Protein AF-A0AAW1TYA3-F1 (afdb_monomer)

pLDDT: mean 76.09, std 22.28, range [35.91, 97.62]

Solvent-accessible surface area (backbone atoms only — not comparable to full-atom values): 8808 Å² total; per-residue (Å²): 145,86,81,84,89,84,76,94,70,75,78,70,66,75,74,70,77,62,94,74,81,81,88,84,78,95,86,84,81,55,70,64,57,56,50,51,53,54,48,52,52,51,50,54,54,49,68,72,35,43,43,34,66,33,37,81,40,82,39,41,60,81,78,64,51,84,54,96,69,68,87,72,75,62,67,90,39,35,39,67,58,59,46,78,40,31,30,26,79,84,24,35,42,49,61,92,73,33,40,40,35,66,71,38,69,43,82,44,80,45,73,35,38,38,60,61,100,64,74,47,77,46,80,40,75,44,76,31,26,74,30,32,33,67,38,72,68,69,78,87,126

Foldseek 3Di:
DDDDDDDPPPVPPVVPPDPDDDDDDDDPDDVVVVVVVVVVVVVVVQVVFAQWWFDKDKDAPLRFDPDPVSPDQDLVQKPPRIDIATASVSSGDDPPQWDKHAPDKDKDWDWMWGHDVDIDIDITIDIHRGGIDIDGPPDDD

InterPro domains:
  IPR029034 Cystine-knot cytokine [G3DSA:2.10.90.10] (37-141)
  IPR029034 Cystine-knot cytokine [SSF57501] (72-136)

Nearest PDB structures (foldseek):
  2gnn-assembly1_B  TM=6.444E-01  e=9.879E-05  Orf virus (strain NZ2)
  1mjv-assembly1_B  TM=6.797E-01  e=2.883E-04  Homo sapiens
  3p9w-assembly4_G  TM=5.902E-01  e=2.056E-04  Homo sapiens
  1mkk-assembly1_A  TM=6.754E-01  e=9.416E-04  Homo sapiens
  6d3o-assembly1_A  TM=6.193E-01  e=7.515E-04  Homo sapiens

Sequence (141 aa):
MISFSYVCSLFAIFLVVLAKNKEKDHHKGICDTVFFEKWEETLASTNNYQCGPSKPRSFTFSNLYRGNDEKKTPESIIQPWAVVLHRCKSAGCCAYGYHCAPATQKMITIVFKINERESRYVEVEAKNETSCSCQLDNEIH

Mean predicted aligned error: 14.64 Å

Secondary structure (DSSP, 8-state):
---------STTTTTSS----------SSSHHHHHHHHHHHHHHHHHTSBS-SPEEEEEEHHHH---TTTTS--GGGEESSEEEEEE-TTS-B-STTEEEEEEEEEEEEEEEEEESSSEEEEEEEEEEEEEEEEEE-----

Organism: NCBI:txid420089

Radius of gyration: 32.37 Å; Cα contacts (8 Å, |Δi|>4): 192; chains: 1; bounding box: 84×27×88 Å

Structure (mmCIF, N/CA/C/O backbone):
data_AF-A0AAW1TYA3-F1
#
_entry.id   AF-A0AAW1TYA3-F1
#
loop_
_atom_site.group_PDB
_atom_site.id
_atom_site.type_symbol
_atom_site.label_atom_id
_atom_site.label_alt_id
_atom_site.label_comp_id
_atom_site.label_asym_id
_atom_site.label_entity_id
_atom_site.la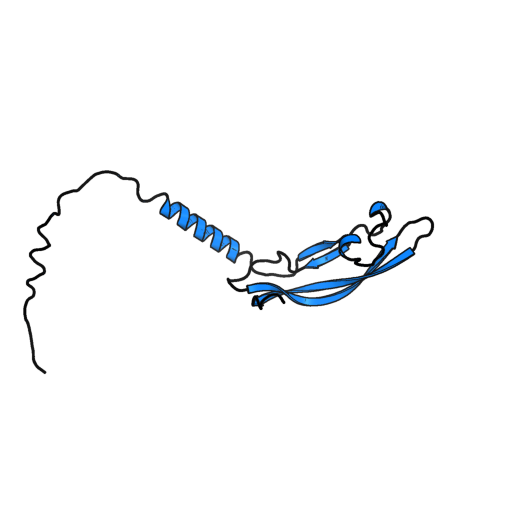bel_seq_id
_atom_site.pdbx_PDB_ins_code
_atom_site.Cartn_x
_atom_site.Cartn_y
_atom_site.Cartn_z
_atom_site.occupancy
_atom_site.B_iso_or_equiv
_atom_site.auth_seq_id
_atom_site.auth_comp_id
_atom_site.auth_asym_id
_atom_site.auth_atom_id
_atom_site.pdbx_PDB_model_num
ATOM 1 N N . MET A 1 1 ? 41.043 11.284 -64.420 1.00 44.75 1 MET A N 1
ATOM 2 C CA . MET A 1 1 ? 42.353 10.672 -64.112 1.00 44.75 1 MET A CA 1
ATOM 3 C C . MET A 1 1 ? 43.441 11.703 -64.368 1.00 44.75 1 MET A C 1
ATOM 5 O O . MET A 1 1 ? 43.722 11.979 -65.523 1.00 44.75 1 MET A O 1
ATOM 9 N N . ILE A 1 2 ? 43.994 12.288 -63.303 1.00 37.66 2 ILE A N 1
ATOM 10 C CA . ILE A 1 2 ? 45.312 12.941 -63.268 1.00 37.66 2 ILE A CA 1
ATOM 11 C C . ILE A 1 2 ? 45.964 12.468 -61.965 1.00 37.66 2 ILE A C 1
ATOM 13 O O . ILE A 1 2 ? 45.295 12.345 -60.938 1.00 37.66 2 ILE A O 1
ATOM 17 N N . SER A 1 3 ? 47.236 12.117 -62.070 1.00 37.66 3 SER A N 1
ATOM 18 C CA . SER A 1 3 ? 48.012 11.305 -61.142 1.00 37.66 3 SER A CA 1
ATOM 19 C C . SER A 1 3 ? 48.983 12.147 -60.307 1.00 37.66 3 SER A C 1
ATOM 21 O O . SER A 1 3 ? 49.534 13.117 -60.810 1.00 37.66 3 SER A O 1
ATOM 23 N N . PHE A 1 4 ? 49.256 11.644 -59.099 1.00 37.34 4 PHE A N 1
ATOM 24 C CA . PHE A 1 4 ? 50.536 11.649 -58.373 1.00 37.34 4 PHE A CA 1
ATOM 25 C C . PHE A 1 4 ? 51.152 12.962 -57.831 1.00 37.34 4 PHE A C 1
ATOM 27 O O . PHE A 1 4 ? 51.594 13.846 -58.552 1.00 37.34 4 PHE A O 1
ATOM 34 N N . SER A 1 5 ? 51.356 12.918 -56.509 1.00 43.59 5 SER A N 1
ATOM 35 C CA . SER A 1 5 ? 52.619 13.239 -55.831 1.00 43.59 5 SER A CA 1
ATOM 36 C C . SER A 1 5 ? 53.109 14.679 -55.825 1.00 43.59 5 SER A C 1
ATOM 38 O O . SER A 1 5 ? 54.074 15.008 -56.503 1.00 43.59 5 SER A O 1
ATOM 40 N N . TYR A 1 6 ? 52.596 15.468 -54.879 1.00 39.53 6 TYR A N 1
ATOM 41 C CA . TYR A 1 6 ? 53.415 16.491 -54.236 1.00 39.53 6 TYR A CA 1
ATOM 42 C C . TYR A 1 6 ? 53.370 16.354 -52.706 1.00 39.53 6 TYR A C 1
ATOM 44 O O . TYR A 1 6 ? 52.398 16.687 -52.041 1.00 39.53 6 TYR A O 1
ATOM 52 N N . VAL A 1 7 ? 54.520 15.911 -52.191 1.00 43.94 7 VAL A N 1
ATOM 53 C CA . VAL A 1 7 ? 55.183 16.491 -51.015 1.00 43.94 7 VAL A CA 1
ATOM 54 C C . VAL A 1 7 ? 54.756 15.938 -49.655 1.00 43.94 7 VAL A C 1
ATOM 56 O O . VAL A 1 7 ? 54.131 16.567 -48.806 1.00 43.94 7 VAL A O 1
ATOM 59 N N . CYS A 1 8 ? 55.324 14.761 -49.421 1.00 38.12 8 CYS A N 1
ATOM 60 C CA . CYS A 1 8 ? 55.611 14.099 -48.158 1.00 38.12 8 CYS A CA 1
ATOM 61 C C . CYS A 1 8 ? 56.629 14.878 -47.275 1.00 38.12 8 CYS A C 1
ATOM 63 O O . CYS A 1 8 ? 57.477 14.267 -46.634 1.00 38.12 8 CYS A O 1
ATOM 65 N N . SER A 1 9 ? 56.603 16.220 -47.253 1.00 44.28 9 SER A N 1
ATOM 66 C CA . SER A 1 9 ? 57.714 17.042 -46.722 1.00 44.28 9 SER A CA 1
ATOM 67 C C . SER A 1 9 ? 57.353 18.010 -45.590 1.00 44.28 9 SER A C 1
ATOM 69 O O . SER A 1 9 ? 58.169 18.854 -45.232 1.00 44.28 9 SER A O 1
ATOM 71 N N . LEU A 1 10 ? 56.172 17.872 -44.979 1.00 40.66 10 LEU A N 1
ATOM 72 C CA . LEU A 1 10 ? 55.847 18.551 -43.711 1.00 40.66 10 LEU A CA 1
ATOM 73 C C . LEU A 1 10 ? 55.934 17.623 -42.487 1.00 40.66 10 LEU A C 1
ATOM 75 O O . LEU A 1 10 ? 55.873 18.090 -41.354 1.00 40.66 10 LEU A O 1
ATOM 79 N N . PHE A 1 11 ? 56.187 16.328 -42.701 1.00 42.59 11 PHE A N 1
ATOM 80 C CA . PHE A 1 11 ? 56.372 15.338 -41.634 1.00 42.59 11 PHE A CA 1
ATOM 81 C C . PHE A 1 11 ? 57.760 15.368 -40.966 1.00 42.59 11 PHE A C 1
ATOM 83 O O . PHE A 1 11 ? 57.959 14.680 -39.973 1.00 42.59 11 PHE A O 1
ATOM 90 N N . ALA A 1 12 ? 58.719 16.158 -41.460 1.00 44.94 12 ALA A N 1
ATOM 91 C CA . ALA A 1 12 ? 60.117 16.060 -41.020 1.00 44.94 12 ALA A CA 1
ATOM 92 C C . ALA A 1 12 ? 60.619 17.201 -40.113 1.00 44.94 12 ALA A C 1
ATOM 94 O O . ALA A 1 12 ? 61.687 17.061 -39.526 1.00 44.94 12 ALA A O 1
ATOM 95 N N . ILE A 1 13 ? 59.889 18.313 -39.954 1.00 43.66 13 ILE A N 1
ATOM 96 C CA . ILE A 1 13 ? 60.415 19.488 -39.219 1.00 43.66 13 ILE A CA 1
ATOM 97 C C . ILE A 1 13 ? 59.759 19.676 -37.840 1.00 43.66 13 ILE A C 1
ATOM 99 O O . ILE A 1 13 ? 60.412 20.152 -36.916 1.00 43.66 13 ILE A O 1
ATOM 103 N N . PHE A 1 14 ? 58.535 19.186 -37.621 1.00 38.06 14 PHE A N 1
ATOM 104 C CA . PHE A 1 14 ? 57.923 19.205 -36.281 1.00 38.06 14 PHE A CA 1
ATOM 105 C C . PHE A 1 14 ? 58.319 18.020 -35.382 1.00 38.06 14 PHE A C 1
ATOM 107 O O . PHE A 1 14 ? 57.926 17.976 -34.222 1.00 38.06 14 PHE A O 1
ATOM 114 N N . LEU A 1 15 ? 59.144 17.091 -35.883 1.00 44.16 15 LEU A N 1
ATOM 115 C CA . LEU A 1 15 ? 59.708 15.982 -35.101 1.00 44.16 15 LEU A CA 1
ATOM 116 C C . LEU A 1 15 ? 60.972 16.353 -34.304 1.00 44.16 15 LEU A C 1
ATOM 118 O O . LEU A 1 15 ? 61.476 15.524 -33.553 1.00 44.16 15 LEU A O 1
ATOM 122 N N . VAL A 1 16 ? 61.489 17.580 -34.423 1.00 41.66 16 VAL A N 1
ATOM 123 C CA . VAL A 1 16 ? 62.764 17.968 -33.780 1.00 41.66 16 VAL A CA 1
ATOM 124 C C . VAL A 1 16 ? 62.590 19.038 -32.698 1.00 41.66 16 VAL A C 1
ATOM 126 O O . VAL A 1 16 ? 63.471 19.219 -31.857 1.00 41.66 16 VAL A O 1
ATOM 129 N N . VAL A 1 17 ? 61.420 19.676 -32.605 1.00 40.62 17 VAL A N 1
ATOM 130 C CA . VAL A 1 17 ? 61.119 20.588 -31.496 1.00 40.62 17 VAL A CA 1
ATOM 131 C C . VAL A 1 17 ? 60.514 19.790 -30.340 1.00 40.62 17 VAL A C 1
ATOM 133 O O . VAL A 1 17 ? 59.310 19.746 -30.119 1.00 40.62 17 VAL A O 1
ATOM 136 N N . LEU A 1 18 ? 61.435 19.200 -29.575 1.00 43.75 18 LEU A N 1
ATOM 137 C CA . LEU A 1 18 ? 61.319 18.983 -28.131 1.00 43.75 18 LEU A CA 1
ATOM 138 C C . LEU A 1 18 ? 60.564 17.729 -27.666 1.00 43.75 18 LEU A C 1
ATOM 140 O O . LEU A 1 18 ? 59.880 17.722 -26.645 1.00 43.75 18 LEU A O 1
ATOM 144 N N . ALA A 1 19 ? 60.923 16.595 -28.269 1.00 43.62 19 ALA A N 1
ATOM 145 C CA . ALA A 1 19 ? 61.294 15.434 -27.465 1.00 43.62 19 ALA A CA 1
ATOM 146 C C . ALA A 1 19 ? 62.504 15.800 -26.578 1.00 43.62 19 ALA A C 1
ATOM 148 O O . ALA A 1 19 ? 63.645 15.570 -26.964 1.00 43.62 19 ALA A O 1
ATOM 149 N N . LYS A 1 20 ? 62.254 16.452 -25.433 1.00 46.09 20 LYS A N 1
ATOM 150 C CA . LYS A 1 20 ? 63.134 16.545 -24.249 1.00 46.09 20 LYS A CA 1
ATOM 151 C C . LYS A 1 20 ? 62.428 17.333 -23.136 1.00 46.09 20 LYS A C 1
ATOM 153 O O . LYS A 1 20 ? 62.737 18.484 -22.868 1.00 46.09 20 LYS A O 1
ATOM 158 N N . ASN A 1 21 ? 61.477 16.684 -22.476 1.00 36.94 21 ASN A N 1
ATOM 159 C CA . ASN A 1 21 ? 61.369 16.765 -21.020 1.00 36.94 21 ASN A CA 1
ATOM 160 C C . ASN A 1 21 ? 60.603 15.540 -20.532 1.00 36.94 21 ASN A C 1
ATOM 162 O O . ASN A 1 21 ? 59.394 15.535 -20.325 1.00 36.94 21 ASN A O 1
ATOM 166 N N . LYS A 1 22 ? 61.365 14.451 -20.461 1.00 41.88 22 LYS A N 1
ATOM 167 C CA . LYS A 1 22 ? 61.015 13.268 -19.700 1.00 41.88 22 LYS A CA 1
ATOM 168 C C . LYS A 1 22 ? 61.112 13.656 -18.223 1.00 41.88 22 LYS A C 1
ATOM 170 O O . LYS A 1 22 ? 62.088 14.290 -17.834 1.00 41.88 22 LYS A O 1
ATOM 175 N N . GLU A 1 23 ? 60.142 13.173 -17.455 1.00 46.16 23 GLU A N 1
ATOM 176 C CA . GLU A 1 23 ? 60.276 12.889 -16.024 1.00 46.16 23 GLU A CA 1
ATOM 177 C C . GLU A 1 23 ? 60.108 14.086 -15.078 1.00 46.16 23 GLU A C 1
ATOM 179 O O . GLU A 1 23 ? 61.062 14.773 -14.724 1.00 46.16 23 GLU A O 1
ATOM 184 N N . LYS A 1 24 ? 58.863 14.273 -14.618 1.00 35.91 24 LYS A N 1
ATOM 185 C CA . LYS A 1 24 ? 58.552 14.347 -13.184 1.00 35.91 24 LYS A CA 1
ATOM 186 C C . LYS A 1 24 ? 57.051 14.180 -12.917 1.00 35.91 24 LYS A C 1
ATOM 188 O O . LYS A 1 24 ? 56.215 14.846 -13.517 1.00 35.91 24 LYS A O 1
ATOM 193 N N . ASP A 1 25 ? 56.792 13.257 -11.997 1.00 40.75 25 ASP A N 1
ATOM 194 C CA . ASP A 1 25 ? 55.663 13.215 -11.066 1.00 40.75 25 ASP A CA 1
ATOM 195 C C . ASP A 1 25 ? 54.336 12.600 -11.553 1.00 40.75 25 ASP A C 1
ATOM 197 O O . ASP A 1 25 ? 53.307 13.237 -11.761 1.00 40.75 25 ASP A O 1
ATOM 201 N N . HIS A 1 26 ? 54.383 11.268 -11.677 1.00 44.19 26 HIS A N 1
ATOM 202 C CA . HIS A 1 26 ? 53.531 10.335 -10.921 1.00 44.19 26 HIS A CA 1
ATOM 203 C C . HIS A 1 26 ? 52.523 11.015 -9.962 1.00 44.19 26 HIS A C 1
ATOM 205 O O . HIS A 1 26 ? 52.896 11.349 -8.848 1.00 44.19 26 HIS A O 1
ATOM 211 N N . HIS A 1 27 ? 51.261 11.196 -10.381 1.00 42.38 27 HIS A N 1
ATOM 212 C CA . HIS A 1 27 ? 50.029 11.125 -9.552 1.00 42.38 27 HIS A CA 1
ATOM 213 C C . HIS A 1 27 ? 48.764 11.447 -10.378 1.00 42.38 27 HIS A C 1
ATOM 215 O O . HIS A 1 27 ? 47.869 12.168 -9.945 1.00 42.38 27 HIS A O 1
ATOM 221 N N . LYS A 1 28 ? 48.651 10.901 -11.593 1.00 44.94 28 LYS A N 1
ATOM 222 C CA . LYS A 1 28 ? 47.440 11.034 -12.414 1.00 44.94 28 LYS A CA 1
ATOM 223 C C . LYS A 1 28 ? 47.060 9.662 -12.957 1.00 44.94 28 LYS A C 1
ATOM 225 O O . LYS A 1 28 ? 47.592 9.237 -13.973 1.00 44.94 28 LYS A O 1
ATOM 230 N N . GLY A 1 29 ? 46.226 8.931 -12.221 1.00 45.50 29 GLY A N 1
ATOM 231 C CA . GLY A 1 29 ? 45.795 7.596 -12.660 1.00 45.50 29 GLY A CA 1
ATOM 232 C C . GLY A 1 29 ? 45.237 6.662 -11.590 1.00 45.50 29 GLY A C 1
ATOM 233 O O . GLY A 1 29 ? 45.315 5.457 -11.775 1.00 45.50 29 GLY A O 1
ATOM 234 N N . ILE A 1 30 ? 44.7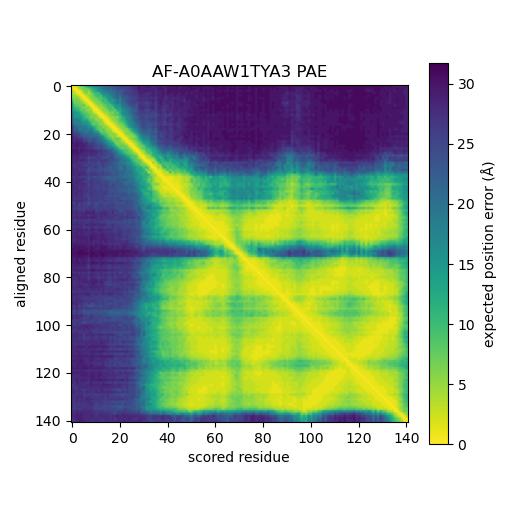22 7.184 -10.470 1.00 43.75 30 ILE A N 1
ATOM 235 C CA . ILE A 1 30 ? 44.038 6.350 -9.462 1.00 43.75 30 ILE A CA 1
ATOM 236 C C . ILE A 1 30 ? 42.668 6.944 -9.103 1.00 43.75 30 ILE A C 1
ATOM 238 O O . ILE 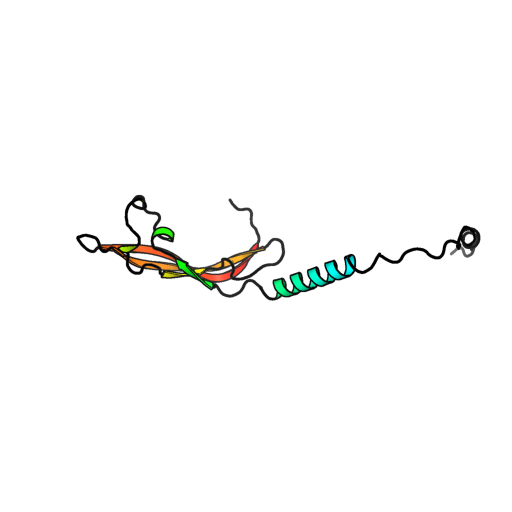A 1 30 ? 41.698 6.208 -9.001 1.00 43.75 30 ILE A O 1
ATOM 242 N N . CYS A 1 31 ? 42.532 8.270 -8.982 1.00 42.56 31 CYS A N 1
ATOM 243 C CA . CYS A 1 31 ? 41.236 8.869 -8.633 1.00 42.56 31 CYS A CA 1
ATOM 244 C C . CYS A 1 31 ? 40.183 8.760 -9.748 1.00 42.56 31 CYS A C 1
ATOM 246 O O . CYS A 1 31 ? 39.015 8.543 -9.439 1.00 42.56 31 CYS A O 1
ATOM 248 N N . ASP A 1 32 ? 40.583 8.874 -11.020 1.00 39.69 32 ASP A N 1
ATOM 249 C CA . ASP A 1 32 ? 39.640 8.767 -12.140 1.00 39.69 32 ASP A CA 1
ATOM 250 C C . ASP A 1 32 ? 39.145 7.321 -12.296 1.00 39.69 32 ASP A C 1
ATOM 252 O O . ASP A 1 32 ? 37.942 7.091 -12.356 1.00 39.69 32 ASP A O 1
ATOM 256 N N . THR A 1 33 ? 40.039 6.327 -12.262 1.00 45.00 33 THR A N 1
ATOM 257 C CA . THR A 1 33 ? 39.670 4.904 -12.381 1.00 45.00 33 THR A CA 1
ATOM 258 C C . THR A 1 33 ? 38.795 4.428 -11.223 1.00 45.00 33 THR A C 1
ATOM 260 O O . THR A 1 33 ? 37.771 3.802 -11.470 1.00 45.00 33 THR A O 1
ATOM 263 N N . VAL A 1 34 ? 39.109 4.813 -9.981 1.00 50.38 34 VAL A N 1
ATOM 264 C CA . VAL A 1 34 ? 38.291 4.470 -8.801 1.00 50.38 34 VAL A CA 1
ATOM 265 C C . VAL A 1 34 ? 36.897 5.114 -8.863 1.00 50.38 34 VAL A C 1
ATOM 267 O O . VAL A 1 34 ? 35.923 4.534 -8.382 1.00 50.38 34 VAL A O 1
ATOM 270 N N . PHE A 1 35 ? 36.762 6.305 -9.459 1.00 54.44 35 PHE A N 1
ATOM 271 C CA . PHE A 1 35 ? 35.459 6.951 -9.643 1.00 54.44 35 PHE A CA 1
ATOM 272 C C . PHE A 1 35 ? 34.627 6.279 -10.748 1.00 54.44 35 PHE A C 1
ATOM 274 O O . PHE A 1 35 ? 33.427 6.076 -10.561 1.00 54.44 35 PHE A O 1
ATOM 281 N N . PHE A 1 36 ? 35.255 5.892 -11.865 1.00 58.97 36 PHE A N 1
ATOM 282 C CA . PHE A 1 36 ? 34.589 5.170 -12.957 1.00 58.97 36 PHE A CA 1
ATOM 283 C C . PHE A 1 36 ? 34.171 3.746 -12.557 1.00 58.97 36 PHE A C 1
ATOM 285 O O . PHE A 1 36 ? 33.029 3.374 -12.810 1.00 58.97 36 PHE A O 1
ATOM 292 N N . GLU A 1 37 ? 35.021 2.986 -11.858 1.00 62.19 37 GLU A N 1
ATOM 293 C CA . GLU A 1 37 ? 34.679 1.645 -11.347 1.00 62.19 37 GLU A CA 1
ATOM 294 C C . GLU A 1 37 ? 33.477 1.707 -10.392 1.00 62.19 37 GLU A C 1
ATOM 296 O O . GLU A 1 37 ? 32.496 0.979 -10.543 1.00 62.19 37 GLU A O 1
ATOM 301 N N . LYS A 1 38 ? 33.480 2.675 -9.469 1.00 76.81 38 LYS A N 1
ATOM 302 C CA . LYS A 1 38 ? 32.373 2.892 -8.529 1.00 76.81 38 LYS A CA 1
ATOM 303 C C . LYS A 1 38 ? 31.069 3.305 -9.223 1.00 76.81 38 LYS A C 1
ATOM 305 O O . LYS A 1 38 ? 29.976 2.978 -8.749 1.00 76.81 38 LYS A O 1
ATOM 310 N N . TRP A 1 39 ? 31.162 4.035 -10.333 1.00 75.12 39 TRP A N 1
ATOM 311 C CA . TRP A 1 39 ? 30.011 4.392 -11.161 1.00 75.12 39 TRP A CA 1
ATOM 312 C C . TRP A 1 39 ? 29.429 3.169 -11.882 1.00 75.12 39 TRP A C 1
ATOM 314 O O . TRP A 1 39 ? 28.214 2.975 -11.853 1.00 75.12 39 TRP A O 1
ATOM 324 N N . GLU A 1 40 ? 30.270 2.311 -12.460 1.00 77.75 40 GLU A N 1
ATOM 325 C CA . GLU A 1 40 ? 29.835 1.068 -13.110 1.00 77.75 40 GLU A CA 1
ATOM 326 C C . GLU A 1 40 ? 29.193 0.092 -12.118 1.00 77.75 40 GLU A C 1
ATOM 328 O O . GLU A 1 40 ? 28.140 -0.474 -12.412 1.00 77.75 40 GLU A O 1
ATOM 333 N N . GLU A 1 41 ? 29.741 -0.037 -10.909 1.00 78.06 41 GLU A N 1
ATOM 334 C CA . GLU A 1 41 ? 29.130 -0.814 -9.823 1.00 78.06 41 GLU A CA 1
ATOM 335 C C . GLU A 1 41 ? 27.760 -0.255 -9.414 1.00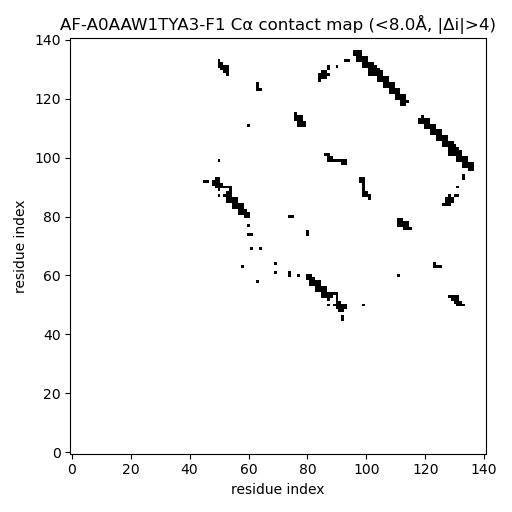 78.06 41 GLU A C 1
ATOM 337 O O . GLU A 1 41 ? 26.803 -1.005 -9.194 1.00 78.06 41 GLU A O 1
ATOM 342 N N . THR A 1 42 ? 27.633 1.073 -9.352 1.00 75.12 42 THR A N 1
ATOM 343 C CA . THR A 1 42 ? 26.366 1.746 -9.035 1.00 75.12 42 THR A CA 1
ATOM 344 C C . THR A 1 42 ? 25.329 1.523 -10.139 1.00 75.12 42 THR A C 1
ATOM 346 O O . THR A 1 42 ? 24.164 1.231 -9.847 1.00 75.12 42 THR A O 1
ATOM 349 N N . LEU A 1 43 ? 25.742 1.599 -11.407 1.00 72.38 43 LEU A N 1
ATOM 350 C CA . LEU A 1 43 ? 24.896 1.286 -12.558 1.00 72.38 43 LEU A CA 1
ATOM 351 C C . LEU A 1 43 ? 24.476 -0.185 -12.569 1.00 72.38 43 LEU A C 1
ATOM 353 O O . LEU A 1 43 ? 23.297 -0.475 -12.755 1.00 72.38 43 LEU A O 1
ATOM 357 N N . ALA A 1 44 ? 25.401 -1.112 -12.318 1.00 73.50 44 ALA A N 1
ATOM 358 C CA . ALA A 1 44 ? 25.112 -2.540 -12.234 1.00 73.50 44 ALA A CA 1
ATOM 359 C C . ALA A 1 44 ? 24.121 -2.847 -11.098 1.00 73.50 44 ALA A C 1
ATOM 361 O O . ALA A 1 44 ? 23.149 -3.575 -11.299 1.00 73.50 44 ALA A O 1
ATOM 362 N N . SER A 1 45 ? 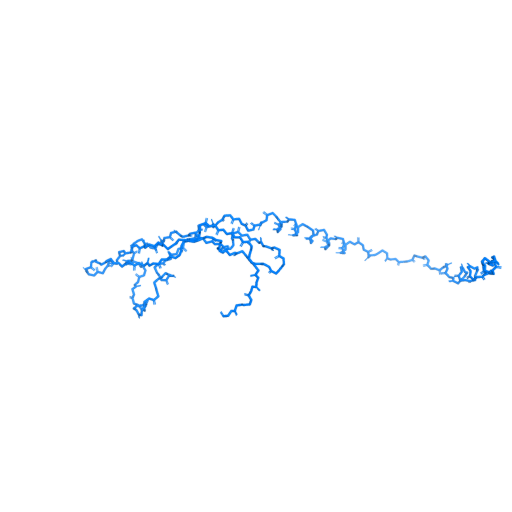24.306 -2.232 -9.927 1.00 73.81 45 SER A N 1
ATOM 363 C CA . SER A 1 45 ? 23.388 -2.344 -8.788 1.00 73.81 45 SER A CA 1
ATOM 364 C C . SER A 1 45 ? 21.989 -1.804 -9.113 1.00 73.81 45 SER A C 1
ATOM 366 O O . SER A 1 45 ? 20.983 -2.455 -8.827 1.00 73.81 45 SER A O 1
ATOM 368 N N . THR A 1 46 ? 21.910 -0.660 -9.797 1.00 71.25 46 THR A N 1
ATOM 369 C CA . THR A 1 46 ? 20.633 -0.054 -10.210 1.00 71.25 46 THR A CA 1
ATOM 370 C C . THR A 1 46 ? 19.929 -0.888 -11.282 1.00 71.25 46 THR A C 1
ATOM 372 O O . THR A 1 46 ? 18.716 -1.083 -11.215 1.00 71.25 46 THR A O 1
ATOM 375 N N . ASN A 1 47 ? 20.685 -1.458 -12.225 1.00 69.88 47 ASN A N 1
ATOM 376 C CA . ASN A 1 47 ? 20.170 -2.365 -13.252 1.00 69.88 47 ASN A CA 1
ATOM 377 C C . ASN A 1 47 ? 19.605 -3.665 -12.671 1.00 69.88 47 ASN A C 1
ATOM 379 O O . ASN A 1 47 ? 18.716 -4.256 -13.280 1.00 69.88 47 ASN A O 1
ATOM 383 N N . ASN A 1 48 ? 20.076 -4.092 -11.497 1.00 76.00 48 ASN A N 1
ATOM 384 C CA . ASN A 1 48 ? 19.519 -5.236 -10.774 1.00 76.00 48 ASN A CA 1
ATOM 385 C C . ASN A 1 48 ? 18.216 -4.896 -10.034 1.00 76.00 48 ASN A C 1
ATOM 387 O O . ASN A 1 48 ? 17.490 -5.799 -9.620 1.00 76.00 48 ASN A O 1
ATOM 391 N N . TYR A 1 49 ? 17.897 -3.611 -9.874 1.00 84.31 49 TYR A N 1
ATOM 392 C CA . TYR A 1 49 ? 16.727 -3.138 -9.140 1.00 84.31 49 TYR A CA 1
ATOM 393 C C . TYR A 1 49 ? 15.623 -2.644 -10.080 1.00 84.31 49 TYR A C 1
ATOM 395 O O . TYR A 1 49 ? 15.051 -1.581 -9.869 1.00 84.31 49 TYR A O 1
ATOM 403 N N . GLN A 1 50 ? 15.317 -3.399 -11.137 1.00 87.56 50 GLN A N 1
ATOM 404 C CA . GLN A 1 50 ? 14.295 -3.017 -12.120 1.00 87.56 50 GLN A CA 1
ATOM 405 C C . GLN A 1 50 ? 12.895 -2.949 -11.502 1.00 87.56 50 GLN A C 1
ATOM 407 O O . GLN A 1 50 ? 12.583 -3.677 -10.558 1.00 87.56 50 GLN A O 1
ATOM 412 N N . CYS A 1 51 ? 12.043 -2.080 -12.053 1.00 90.94 51 CYS A N 1
ATOM 413 C CA . CYS A 1 51 ? 10.622 -2.006 -11.721 1.00 90.94 51 CYS A CA 1
ATOM 414 C C . CYS A 1 51 ? 9.990 -3.402 -11.807 1.00 90.94 51 CYS A C 1
ATOM 416 O O . CYS A 1 51 ? 9.862 -3.980 -12.885 1.00 90.94 51 CYS A O 1
ATOM 418 N N . GLY A 1 52 ? 9.655 -3.955 -10.644 1.00 86.62 52 GLY A N 1
ATOM 419 C CA . GLY A 1 52 ? 9.191 -5.328 -10.504 1.00 86.62 52 GLY A CA 1
ATOM 420 C C . GLY A 1 52 ? 7.746 -5.418 -10.014 1.00 86.62 52 GLY A C 1
ATOM 421 O O . GLY A 1 52 ? 6.969 -4.474 -10.157 1.00 86.62 52 GLY A O 1
ATOM 422 N N . PRO A 1 53 ? 7.353 -6.549 -9.402 1.00 91.81 53 PRO A N 1
ATOM 423 C CA . PRO A 1 53 ? 6.023 -6.680 -8.830 1.00 91.81 53 PRO A CA 1
ATOM 424 C C . PRO A 1 53 ? 5.808 -5.657 -7.713 1.00 91.81 53 PRO A C 1
ATOM 426 O O . PRO A 1 53 ? 6.726 -5.323 -6.952 1.00 91.81 53 PRO A O 1
ATOM 429 N N . SER A 1 54 ? 4.561 -5.209 -7.598 1.00 95.44 54 SER A N 1
ATOM 430 C CA . SER A 1 54 ? 4.098 -4.325 -6.535 1.00 95.44 54 SER A CA 1
ATOM 431 C C . SER A 1 54 ? 4.514 -4.850 -5.162 1.00 95.44 54 SER A C 1
ATOM 433 O O . SER A 1 54 ? 4.394 -6.047 -4.885 1.00 95.44 54 SER A O 1
ATOM 435 N N . LYS A 1 55 ? 4.984 -3.963 -4.288 1.00 95.44 55 LYS A N 1
ATOM 436 C CA . LYS A 1 55 ? 5.464 -4.323 -2.952 1.00 95.44 55 LYS A CA 1
ATOM 437 C C . LYS A 1 55 ? 4.375 -4.070 -1.909 1.00 95.44 55 LYS A C 1
ATOM 439 O O . LYS A 1 55 ? 3.693 -3.046 -1.995 1.00 95.44 55 LYS A O 1
ATOM 444 N N . PRO A 1 56 ? 4.215 -4.955 -0.913 1.00 96.56 56 PRO A N 1
ATOM 445 C CA . PRO A 1 56 ? 3.291 -4.721 0.187 1.00 96.56 56 PRO A CA 1
ATOM 446 C C . PRO A 1 56 ? 3.760 -3.530 1.028 1.00 96.56 56 PRO A C 1
ATOM 448 O O . PRO A 1 56 ? 4.946 -3.391 1.332 1.00 96.56 56 PRO A O 1
ATOM 451 N N . ARG A 1 57 ? 2.823 -2.665 1.410 1.00 96.62 57 ARG A N 1
ATOM 452 C CA . ARG A 1 57 ? 3.049 -1.493 2.260 1.00 96.62 57 ARG A CA 1
ATOM 453 C C . ARG A 1 57 ? 1.934 -1.381 3.287 1.00 96.62 57 ARG A C 1
ATOM 455 O O . ARG A 1 57 ? 0.775 -1.635 2.965 1.00 96.62 57 ARG A O 1
ATOM 462 N N . SER A 1 58 ? 2.292 -0.991 4.505 1.00 96.81 58 SER A N 1
ATOM 463 C CA . SER A 1 58 ? 1.325 -0.713 5.560 1.00 96.81 58 SER A CA 1
ATOM 464 C C . SER A 1 58 ? 0.724 0.678 5.390 1.00 96.81 58 SER A C 1
ATOM 466 O O . SER A 1 58 ? 1.437 1.644 5.123 1.00 96.81 58 SER A O 1
ATOM 468 N N . PHE A 1 59 ? -0.584 0.764 5.586 1.00 95.88 59 PHE A N 1
ATOM 469 C CA . PHE A 1 59 ? -1.354 1.999 5.608 1.00 95.88 59 PHE A CA 1
ATOM 470 C C . PHE A 1 59 ? -2.192 2.027 6.879 1.00 95.88 59 PHE A C 1
ATOM 472 O O . PHE A 1 59 ? -2.863 1.042 7.189 1.00 95.88 59 PHE A O 1
ATOM 479 N N . THR A 1 60 ? -2.157 3.137 7.611 1.00 95.25 60 THR A N 1
ATOM 480 C CA . THR A 1 60 ? -3.075 3.373 8.729 1.00 95.25 60 THR A CA 1
ATOM 481 C C . THR A 1 60 ? -4.393 3.946 8.217 1.00 95.25 60 THR A C 1
ATOM 483 O O . THR A 1 60 ? -4.500 4.371 7.061 1.00 95.25 60 THR A O 1
ATOM 486 N N . PHE A 1 61 ? -5.404 3.980 9.084 1.00 92.88 61 PHE A N 1
ATOM 487 C CA . PHE A 1 61 ? -6.681 4.629 8.788 1.00 92.88 61 PHE A CA 1
ATOM 488 C C . PHE A 1 61 ? -6.490 6.073 8.299 1.00 92.88 61 PHE A C 1
ATOM 490 O O . PHE A 1 61 ? -7.021 6.438 7.254 1.00 92.88 61 PHE A O 1
ATOM 497 N N . SER A 1 62 ? -5.639 6.845 8.980 1.00 90.56 62 SER A N 1
ATOM 498 C CA . SER A 1 62 ? -5.306 8.237 8.644 1.00 90.56 62 SER A CA 1
ATOM 499 C C . SER A 1 62 ? -4.646 8.390 7.268 1.00 90.56 62 SER A C 1
ATOM 501 O O . SER A 1 62 ? -4.727 9.439 6.646 1.00 90.56 62 SER A O 1
ATOM 503 N N . ASN A 1 63 ? -3.969 7.356 6.755 1.00 92.06 63 ASN A N 1
ATOM 504 C CA . ASN A 1 63 ? -3.401 7.416 5.406 1.00 92.06 63 ASN A CA 1
ATOM 505 C C . ASN A 1 63 ? -4.452 7.224 4.302 1.00 92.06 63 ASN A C 1
ATOM 507 O O . ASN A 1 63 ? -4.204 7.613 3.160 1.00 92.06 63 ASN A O 1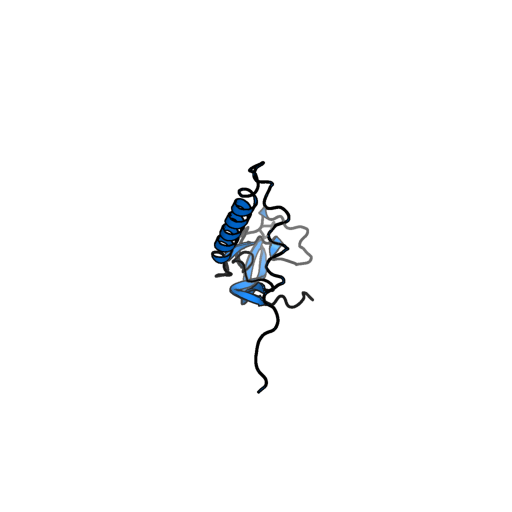
ATOM 511 N N . LEU A 1 64 ? -5.570 6.561 4.611 1.00 92.75 64 LEU A N 1
ATOM 512 C CA . LEU A 1 64 ? -6.568 6.126 3.629 1.00 92.75 64 LEU A CA 1
ATOM 513 C C . LEU A 1 64 ? -7.852 6.956 3.686 1.00 92.75 64 LEU A C 1
ATOM 515 O O . LEU A 1 64 ? -8.467 7.209 2.651 1.00 92.75 64 LEU A O 1
ATOM 519 N N . TYR A 1 65 ? -8.266 7.377 4.876 1.00 89.19 65 TYR A N 1
ATOM 520 C CA . TYR A 1 65 ? -9.512 8.092 5.094 1.00 89.19 65 TYR A CA 1
ATOM 521 C C . TYR A 1 65 ? -9.311 9.601 4.937 1.00 89.19 65 TYR A C 1
ATOM 523 O O . TYR A 1 65 ? -8.715 10.229 5.796 1.00 89.19 65 TYR A O 1
ATOM 531 N N . ARG A 1 66 ? -9.844 10.195 3.860 1.00 81.06 66 ARG A N 1
ATOM 532 C CA . ARG A 1 66 ? -9.748 11.646 3.571 1.00 81.06 66 ARG A CA 1
ATOM 533 C C . ARG A 1 66 ? -11.027 12.419 3.917 1.00 81.06 66 ARG A C 1
ATOM 535 O O . ARG A 1 66 ? -11.321 13.443 3.305 1.00 81.06 66 ARG A O 1
ATOM 542 N N . GLY A 1 67 ? -11.854 11.876 4.810 1.00 74.44 67 GLY A N 1
ATOM 543 C CA . GLY A 1 67 ? -13.115 12.505 5.203 1.00 74.44 67 GLY A CA 1
ATOM 544 C C . GLY A 1 67 ? -12.890 13.763 6.045 1.00 74.44 67 GLY A C 1
ATOM 545 O O . GLY A 1 67 ? -11.909 13.863 6.775 1.00 74.44 67 GLY A O 1
ATOM 546 N N . ASN A 1 68 ? -13.840 14.700 6.005 1.00 65.69 68 ASN A N 1
ATOM 547 C CA . ASN A 1 68 ? -13.767 15.975 6.739 1.00 65.69 68 ASN A CA 1
ATOM 548 C C . ASN A 1 68 ? -13.680 15.820 8.276 1.00 65.69 68 ASN A C 1
ATOM 550 O O . ASN A 1 68 ? -13.358 16.780 8.977 1.00 65.69 68 ASN A O 1
ATOM 554 N N . ASP A 1 69 ? -13.922 14.614 8.796 1.00 62.09 69 ASP A N 1
ATOM 555 C CA . ASP A 1 69 ? -13.849 14.266 10.220 1.00 62.09 69 ASP A CA 1
ATOM 556 C C . ASP A 1 69 ? -12.444 13.830 10.685 1.00 62.09 69 ASP A C 1
ATOM 558 O O . ASP A 1 69 ? -12.265 13.463 11.849 1.00 62.09 69 ASP A O 1
ATOM 562 N N . GLU A 1 70 ? -11.431 13.895 9.806 1.00 55.94 70 GLU A N 1
ATOM 563 C CA . GLU A 1 70 ? -10.041 13.444 10.034 1.00 55.94 70 GLU A CA 1
ATOM 564 C C . GLU A 1 70 ? -9.399 13.988 11.321 1.00 55.94 70 GLU A C 1
ATOM 566 O O . GLU A 1 70 ? -8.452 13.418 11.856 1.00 55.94 70 GLU A O 1
ATOM 571 N N . LYS A 1 71 ? -9.912 15.093 11.866 1.00 55.75 71 LYS A N 1
ATOM 572 C CA . LYS A 1 71 ? -9.255 15.804 12.963 1.00 55.75 71 LYS A CA 1
ATOM 573 C C . LYS A 1 71 ? -9.458 15.239 14.371 1.00 55.75 71 LYS A C 1
ATOM 575 O O . LYS A 1 71 ? -8.982 15.888 15.301 1.00 55.75 71 LYS A O 1
ATOM 580 N N . LYS A 1 72 ? -10.149 14.110 14.600 1.00 68.00 72 LYS A N 1
ATOM 581 C CA . LYS A 1 72 ? -10.503 13.732 15.992 1.00 68.00 72 LYS A CA 1
ATOM 582 C C . LYS A 1 72 ? -10.479 12.262 16.401 1.00 68.00 72 LYS A C 1
ATOM 584 O O . LYS A 1 72 ? -10.582 12.031 17.603 1.00 68.00 72 LYS A O 1
ATOM 589 N N . THR A 1 73 ? -10.344 11.284 15.509 1.00 79.44 73 THR A N 1
ATOM 590 C CA . THR A 1 73 ? -10.362 9.872 15.939 1.00 79.44 73 THR A CA 1
ATOM 591 C C . THR A 1 73 ? -8.944 9.396 16.279 1.00 79.44 73 THR A C 1
ATOM 593 O O . THR A 1 73 ? -8.110 9.325 15.379 1.00 79.44 73 THR A O 1
ATOM 596 N N . PRO A 1 74 ? -8.629 9.066 17.547 1.00 86.69 74 PRO A N 1
ATOM 597 C CA . PRO A 1 74 ? -7.313 8.544 17.906 1.00 86.69 74 PRO A CA 1
ATOM 598 C C . PRO A 1 74 ? -7.069 7.185 17.241 1.00 86.69 74 PRO A C 1
ATOM 600 O O . PRO A 1 74 ? -7.929 6.309 17.304 1.00 86.69 74 PRO A O 1
ATOM 603 N N . GLU A 1 75 ? -5.884 6.954 16.670 1.00 86.19 75 GLU A N 1
ATOM 604 C CA . GLU A 1 75 ? -5.568 5.658 16.041 1.00 86.19 75 GLU A CA 1
ATOM 605 C C . GLU A 1 75 ? -5.652 4.474 17.024 1.00 86.19 75 GLU A C 1
ATOM 607 O O . GLU A 1 75 ? -5.904 3.346 16.610 1.00 86.19 75 GLU A O 1
ATOM 612 N N . SER A 1 76 ? -5.506 4.723 18.332 1.00 89.38 76 SER A N 1
ATOM 613 C CA . SER A 1 76 ? -5.558 3.701 19.388 1.00 89.38 76 SER A CA 1
ATOM 614 C C . SER A 1 76 ? -6.912 3.002 19.530 1.00 89.38 76 SER A C 1
ATOM 616 O O . SER A 1 76 ? -6.971 1.908 20.091 1.00 89.38 76 SER A O 1
ATOM 618 N N . ILE A 1 77 ? -7.993 3.609 19.036 1.00 93.50 77 ILE A N 1
ATOM 619 C CA . ILE A 1 77 ? -9.339 3.026 19.088 1.00 93.50 77 ILE A CA 1
ATOM 620 C C . ILE A 1 77 ? -9.776 2.412 17.753 1.00 93.50 77 ILE A C 1
ATOM 622 O O . ILE A 1 77 ? -10.900 1.923 17.651 1.00 93.50 77 ILE A O 1
ATOM 626 N N . ILE A 1 78 ? -8.909 2.413 16.737 1.00 94.94 78 ILE A N 1
ATOM 627 C CA . ILE A 1 78 ? -9.223 1.928 15.391 1.00 94.94 78 ILE A CA 1
ATOM 628 C C . ILE A 1 78 ? -8.659 0.519 15.191 1.00 94.94 78 ILE A C 1
ATOM 630 O O . ILE A 1 78 ? -7.503 0.237 15.507 1.00 94.94 78 ILE A O 1
ATOM 634 N N . GLN A 1 79 ? -9.482 -0.383 14.658 1.00 96.50 79 GLN A N 1
ATOM 635 C CA . GLN A 1 79 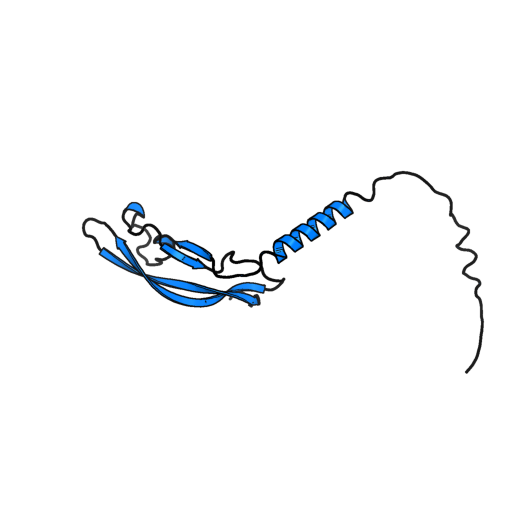? -9.119 -1.768 14.378 1.00 96.50 79 GLN A CA 1
ATOM 636 C C . GLN A 1 79 ? -9.504 -2.170 12.943 1.00 96.50 79 GLN A C 1
ATOM 638 O O . GLN A 1 79 ? -10.650 -1.965 12.553 1.00 96.50 79 GLN A O 1
ATOM 643 N N . PRO A 1 80 ? -8.599 -2.794 12.169 1.00 96.50 80 PRO A N 1
ATOM 644 C CA . PRO A 1 80 ? -7.179 -2.963 12.480 1.00 96.50 80 PRO A CA 1
ATOM 645 C C . PRO A 1 80 ? -6.447 -1.608 12.501 1.00 96.50 80 PRO A C 1
ATOM 647 O O . PRO A 1 80 ? -6.875 -0.658 11.853 1.00 96.50 80 PRO A O 1
ATOM 650 N N . TRP A 1 81 ? -5.331 -1.522 13.235 1.00 93.56 81 TRP A N 1
ATOM 651 C CA . TRP A 1 81 ? -4.518 -0.295 13.283 1.00 93.56 81 TRP A CA 1
ATOM 652 C C . TRP A 1 81 ? -3.898 0.041 11.916 1.00 93.56 81 TRP A C 1
ATOM 654 O O . TRP A 1 81 ? -3.816 1.203 11.520 1.00 93.56 81 TRP A O 1
ATOM 664 N N . ALA A 1 82 ? -3.503 -0.992 11.169 1.00 95.88 82 ALA A N 1
ATOM 665 C CA . ALA A 1 82 ? -2.965 -0.861 9.828 1.00 95.88 82 ALA A CA 1
ATOM 666 C C . ALA A 1 82 ? -3.439 -2.003 8.927 1.00 95.88 82 ALA A C 1
ATOM 668 O O . ALA A 1 82 ? -3.741 -3.106 9.384 1.00 95.88 82 ALA A O 1
ATOM 669 N N . VAL A 1 83 ? -3.451 -1.730 7.629 1.00 97.19 83 VAL A N 1
ATOM 670 C CA . VAL A 1 83 ? -3.761 -2.685 6.565 1.00 97.19 83 VAL A CA 1
ATOM 671 C C . VAL A 1 83 ? -2.637 -2.711 5.544 1.00 97.19 83 VAL A C 1
ATOM 673 O O . VAL A 1 83 ? -1.865 -1.760 5.428 1.00 97.19 83 VAL A O 1
ATOM 676 N N . VAL A 1 84 ? -2.534 -3.806 4.798 1.00 97.50 84 VAL A N 1
ATOM 677 C CA . VAL A 1 84 ? -1.502 -3.969 3.773 1.00 97.50 84 VAL A CA 1
ATOM 678 C C . VAL A 1 84 ? -2.112 -3.761 2.396 1.00 97.50 84 VAL A C 1
ATOM 680 O O . VAL A 1 84 ? -3.044 -4.465 2.016 1.00 97.50 84 VAL A O 1
ATOM 683 N N . LEU A 1 85 ? -1.549 -2.822 1.636 1.00 97.50 85 LEU A N 1
ATOM 684 C CA . LEU A 1 85 ? -1.862 -2.608 0.225 1.00 97.50 85 LEU A CA 1
ATOM 685 C C . LEU A 1 85 ? -0.594 -2.725 -0.607 1.00 97.50 85 LEU A C 1
ATOM 687 O O . LEU A 1 85 ? 0.500 -2.376 -0.163 1.00 97.50 85 LEU A O 1
ATOM 691 N N . HIS A 1 86 ? -0.747 -3.194 -1.834 1.00 97.50 86 HIS A N 1
ATOM 692 C CA . HIS A 1 86 ? 0.342 -3.297 -2.785 1.00 97.50 86 HIS A CA 1
ATOM 693 C C . HIS A 1 86 ? 0.544 -1.961 -3.501 1.00 97.50 86 HIS A C 1
ATOM 695 O O . HIS A 1 86 ? -0.423 -1.323 -3.930 1.00 97.50 86 HIS A O 1
ATOM 701 N N . ARG A 1 87 ? 1.810 -1.530 -3.581 1.00 96.38 87 ARG A N 1
ATOM 702 C CA . ARG A 1 87 ? 2.241 -0.281 -4.216 1.00 96.38 87 ARG A CA 1
ATOM 703 C C . ARG A 1 87 ? 3.456 -0.482 -5.116 1.00 96.38 87 ARG A C 1
ATOM 705 O O . ARG A 1 87 ? 4.368 -1.236 -4.784 1.00 96.38 87 ARG A O 1
ATOM 712 N N . CYS A 1 88 ? 3.516 0.280 -6.196 1.00 94.88 88 CYS A N 1
ATOM 713 C CA . CYS A 1 88 ? 4.645 0.395 -7.110 1.00 94.88 88 CYS A CA 1
ATOM 714 C C . CYS A 1 88 ? 5.723 1.347 -6.594 1.00 94.88 88 CYS A C 1
ATOM 716 O O . CYS A 1 88 ? 6.857 1.322 -7.072 1.00 94.88 88 CYS A O 1
ATOM 718 N N . LYS A 1 89 ? 5.415 2.137 -5.556 1.00 89.31 89 LYS A N 1
ATOM 719 C CA . LYS A 1 89 ? 6.403 2.988 -4.892 1.00 89.31 89 LYS A CA 1
ATOM 720 C C . LYS A 1 89 ? 7.566 2.146 -4.352 1.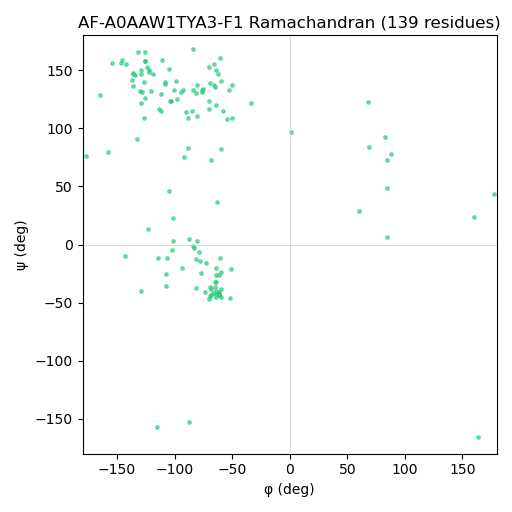00 89.31 89 LYS A C 1
ATOM 722 O O . LYS A 1 89 ? 7.411 1.336 -3.428 1.00 89.31 89 LYS A O 1
ATOM 727 N N . SER A 1 90 ? 8.740 2.384 -4.934 1.00 85.81 90 SER A N 1
ATOM 728 C CA . SER A 1 90 ? 9.975 1.633 -4.684 1.00 85.81 90 SER A CA 1
ATOM 729 C C . SER A 1 90 ? 9.872 0.137 -5.023 1.00 85.81 90 SER A C 1
ATOM 731 O O . SER A 1 90 ? 10.544 -0.682 -4.400 1.00 85.81 90 SER A O 1
ATOM 733 N N . ALA A 1 91 ? 9.027 -0.237 -5.990 1.00 91.38 91 ALA A N 1
ATOM 734 C CA . ALA A 1 91 ? 9.038 -1.583 -6.566 1.00 91.38 91 ALA A CA 1
ATOM 735 C C . ALA A 1 91 ? 10.249 -1.816 -7.484 1.00 91.38 91 ALA A C 1
ATOM 737 O O . ALA A 1 91 ? 10.576 -2.966 -7.768 1.00 91.38 91 ALA A O 1
ATOM 738 N N . GLY A 1 92 ? 10.915 -0.735 -7.897 1.00 90.00 92 GLY A N 1
ATOM 739 C CA . GLY A 1 92 ? 12.197 -0.732 -8.583 1.00 90.00 92 GLY A CA 1
ATOM 740 C C . GLY A 1 92 ? 12.471 0.606 -9.268 1.00 90.00 92 GLY A C 1
ATOM 741 O O . GLY A 1 92 ? 11.792 1.603 -9.008 1.00 90.00 92 GLY A O 1
ATOM 742 N N . CYS A 1 93 ? 13.461 0.595 -10.147 1.00 87.81 93 CYS A N 1
ATOM 743 C CA . CYS A 1 93 ? 13.948 1.695 -10.961 1.00 87.81 93 CYS A CA 1
ATOM 744 C C . CYS A 1 93 ? 13.609 1.457 -12.437 1.00 87.81 93 CYS A C 1
ATOM 746 O O . CYS A 1 93 ? 13.375 0.327 -12.875 1.00 87.81 93 CYS A O 1
ATOM 748 N N . CYS A 1 94 ? 13.593 2.542 -13.201 1.00 88.56 94 CYS A N 1
ATOM 749 C CA . CYS A 1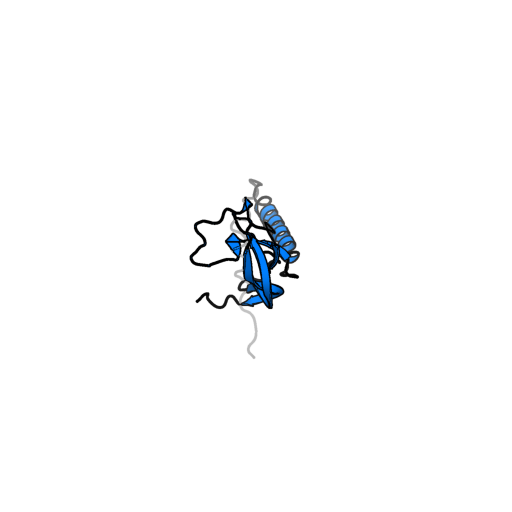 94 ? 13.370 2.540 -14.640 1.00 88.56 94 CYS A CA 1
ATOM 750 C C . CYS A 1 94 ? 14.518 3.264 -15.345 1.00 88.56 94 CYS A C 1
ATOM 752 O O . CYS A 1 94 ? 15.308 3.959 -14.704 1.00 88.56 94 CYS A O 1
ATOM 754 N N . ALA A 1 95 ? 14.611 3.083 -16.663 1.00 87.19 95 ALA A N 1
ATOM 755 C CA . ALA A 1 95 ? 15.525 3.861 -17.487 1.00 87.19 95 ALA A CA 1
ATOM 756 C C . ALA A 1 95 ? 15.193 5.362 -17.414 1.00 87.19 95 ALA A C 1
ATOM 758 O O . ALA A 1 95 ? 14.084 5.753 -17.048 1.00 87.19 95 ALA A O 1
ATOM 759 N N . TYR A 1 96 ? 16.160 6.199 -17.786 1.00 84.19 96 TYR A N 1
ATOM 760 C CA . TYR A 1 96 ? 15.997 7.651 -17.810 1.00 84.19 96 TYR A CA 1
ATOM 761 C C . TYR A 1 96 ? 14.755 8.079 -18.618 1.00 84.19 96 TYR A C 1
ATOM 763 O O . TYR A 1 96 ? 14.546 7.588 -19.728 1.00 84.19 96 TYR A O 1
ATOM 771 N N . GLY A 1 97 ? 13.946 8.989 -18.061 1.00 86.25 97 GLY A N 1
ATOM 772 C CA . GLY A 1 97 ? 12.692 9.478 -18.660 1.00 86.25 97 GLY A CA 1
ATOM 773 C C . GLY A 1 97 ? 11.456 8.605 -18.397 1.00 86.25 97 GLY A C 1
ATOM 774 O O . GLY A 1 97 ? 10.397 8.846 -18.980 1.00 86.25 97 GLY A O 1
ATOM 775 N N . TYR A 1 98 ? 11.590 7.581 -17.551 1.00 90.06 98 TYR A N 1
ATOM 776 C CA . TYR A 1 98 ? 10.497 6.715 -17.128 1.00 90.06 98 TYR A CA 1
ATOM 777 C C . TYR A 1 98 ? 10.456 6.601 -15.604 1.00 90.06 98 TYR A C 1
ATOM 779 O O . TYR A 1 98 ? 11.494 6.562 -14.939 1.00 90.06 98 TYR A O 1
ATOM 787 N N . HIS A 1 99 ? 9.262 6.397 -15.055 1.00 90.94 99 HIS A N 1
ATOM 788 C CA . HIS A 1 99 ? 9.057 6.088 -13.643 1.00 90.94 99 HIS A CA 1
ATOM 789 C C . HIS A 1 99 ? 8.276 4.783 -13.461 1.00 90.94 99 HIS A C 1
ATOM 791 O O . HIS A 1 99 ? 7.504 4.353 -14.319 1.00 90.94 99 HIS A O 1
ATOM 797 N N . CYS A 1 100 ? 8.497 4.120 -12.324 1.00 92.56 100 CYS A N 1
ATOM 798 C CA . CYS A 1 100 ? 7.806 2.878 -11.983 1.00 92.56 100 CYS A CA 1
ATOM 799 C C . CYS A 1 100 ? 6.413 3.202 -11.424 1.00 92.56 100 CYS A C 1
ATOM 801 O O . CYS A 1 100 ? 6.291 3.735 -10.318 1.00 92.56 100 CYS A O 1
ATOM 803 N N . ALA A 1 101 ? 5.373 2.869 -12.187 1.00 94.19 101 ALA A N 1
ATOM 804 C CA . ALA A 1 101 ? 3.983 3.204 -11.894 1.00 94.19 101 ALA A CA 1
ATOM 805 C C . ALA A 1 101 ? 3.051 1.988 -12.038 1.00 94.19 101 ALA A C 1
ATOM 807 O O . ALA A 1 101 ? 3.448 0.963 -12.602 1.00 94.19 101 ALA A O 1
ATOM 808 N N . PRO A 1 102 ? 1.811 2.063 -11.522 1.00 96.06 102 PRO A N 1
ATOM 809 C CA . PRO A 1 102 ? 0.849 0.972 -11.633 1.00 96.06 102 PRO A CA 1
ATOM 810 C C . PRO A 1 102 ? 0.461 0.711 -13.085 1.00 96.06 102 PRO A C 1
ATOM 812 O O . PRO A 1 102 ? -0.115 1.572 -13.747 1.00 96.06 102 PRO A O 1
ATOM 815 N N . ALA A 1 103 ? 0.728 -0.502 -13.565 1.00 95.00 103 ALA A N 1
ATOM 816 C CA . ALA A 1 103 ? 0.215 -0.978 -14.848 1.00 95.00 103 ALA A CA 1
ATOM 817 C C . ALA A 1 103 ? -1.225 -1.480 -14.698 1.00 95.00 103 ALA A C 1
ATOM 819 O O . ALA A 1 103 ? -2.068 -1.277 -15.567 1.00 95.00 103 ALA A O 1
ATOM 820 N N . THR A 1 104 ? -1.516 -2.126 -13.565 1.00 95.38 104 THR A N 1
ATOM 821 C CA . THR A 1 104 ? -2.864 -2.560 -13.200 1.00 95.38 104 THR A CA 1
ATOM 822 C C . THR A 1 104 ? -3.149 -2.250 -11.737 1.00 95.38 104 THR A C 1
ATOM 824 O O . THR A 1 104 ? -2.264 -2.301 -10.879 1.00 95.38 104 THR A O 1
ATOM 827 N N . GLN A 1 105 ? -4.407 -1.937 -11.442 1.00 96.75 105 GLN A N 1
ATOM 828 C CA . GLN A 1 105 ? -4.877 -1.680 -10.086 1.00 96.75 105 GLN A CA 1
ATOM 829 C C . GLN A 1 105 ? -6.318 -2.153 -9.926 1.00 96.75 105 GLN A C 1
ATOM 831 O O . GLN A 1 105 ? -7.073 -2.234 -10.895 1.00 96.75 105 GLN A O 1
ATOM 836 N N . LYS A 1 106 ? -6.703 -2.432 -8.685 1.00 97.25 106 LYS A N 1
ATOM 837 C CA . LYS A 1 106 ? -8.074 -2.763 -8.301 1.00 97.25 106 LYS A CA 1
ATOM 838 C C . LYS A 1 106 ? -8.516 -1.852 -7.167 1.00 97.25 106 LYS A C 1
ATOM 840 O O . LYS A 1 106 ? -7.732 -1.586 -6.259 1.00 97.25 106 LYS A O 1
ATOM 845 N N . MET A 1 107 ? -9.759 -1.390 -7.217 1.00 97.62 107 MET A N 1
ATOM 846 C CA . MET A 1 107 ? -10.392 -0.765 -6.058 1.00 97.62 107 MET A CA 1
ATOM 847 C C . MET A 1 107 ? -10.798 -1.864 -5.082 1.00 97.62 107 MET A C 1
ATOM 849 O O . MET A 1 107 ? -11.352 -2.882 -5.497 1.00 97.62 107 MET A O 1
ATOM 853 N N . ILE A 1 108 ? -10.487 -1.674 -3.806 1.00 96.94 108 ILE A N 1
ATOM 854 C CA . ILE A 1 108 ? -10.921 -2.558 -2.729 1.00 96.94 108 ILE A CA 1
ATOM 855 C C . ILE A 1 108 ? -11.567 -1.732 -1.621 1.00 96.94 108 ILE A C 1
ATOM 857 O O . ILE A 1 108 ? -11.142 -0.605 -1.358 1.00 96.94 108 ILE A O 1
ATOM 861 N N . THR A 1 109 ? -12.557 -2.315 -0.956 1.00 97.50 109 THR A N 1
ATOM 862 C CA . THR A 1 109 ? -13.204 -1.724 0.216 1.00 97.50 109 THR A CA 1
ATOM 863 C C . THR A 1 109 ? -12.590 -2.317 1.473 1.00 97.50 109 THR A C 1
ATOM 865 O O . THR A 1 109 ? -12.528 -3.536 1.635 1.00 97.50 109 THR A O 1
ATOM 868 N N . ILE A 1 110 ? -12.109 -1.452 2.358 1.00 97.38 110 ILE A N 1
ATOM 869 C CA . ILE A 1 110 ? -11.487 -1.815 3.628 1.00 97.38 110 ILE A CA 1
ATOM 870 C C . ILE A 1 110 ? -12.416 -1.357 4.739 1.00 97.38 110 ILE A C 1
ATOM 872 O O . ILE A 1 110 ? -12.829 -0.200 4.766 1.00 97.38 110 ILE A O 1
ATOM 876 N N . VAL A 1 111 ? -12.727 -2.254 5.668 1.00 96.44 111 VAL A N 1
ATOM 877 C CA . VAL A 1 111 ? -13.615 -1.954 6.791 1.00 96.44 111 VAL A CA 1
ATOM 878 C C . VAL A 1 111 ? -12.785 -1.773 8.053 1.00 96.44 111 VAL A C 1
ATOM 880 O O . VAL A 1 111 ? -12.054 -2.677 8.458 1.00 96.44 111 VAL A O 1
ATOM 883 N N . PHE A 1 112 ? -12.924 -0.613 8.686 1.00 96.31 112 PHE A N 1
ATOM 884 C CA . PHE A 1 112 ? -12.335 -0.313 9.984 1.00 96.31 112 PHE A CA 1
ATOM 885 C C . PHE A 1 112 ? -13.422 -0.257 11.052 1.00 96.31 112 PHE A C 1
ATOM 887 O O . PHE A 1 112 ? -14.483 0.329 10.849 1.00 96.31 112 PHE A O 1
ATOM 894 N N . LYS A 1 113 ? -13.144 -0.835 12.215 1.00 96.19 113 LYS A N 1
ATOM 895 C CA . LYS A 1 113 ? -13.942 -0.692 13.428 1.00 96.19 113 LYS A CA 1
ATOM 896 C C . LYS A 1 113 ? -13.362 0.432 14.276 1.00 96.19 113 LYS A C 1
ATOM 898 O O . LYS A 1 113 ? -12.166 0.442 14.550 1.00 96.19 113 LYS A O 1
ATOM 903 N N . ILE A 1 114 ? -14.211 1.339 14.736 1.00 94.31 114 ILE A N 1
ATOM 904 C CA . ILE A 1 114 ? -13.841 2.423 15.644 1.00 94.31 114 ILE A CA 1
ATOM 905 C C . ILE A 1 114 ? -14.506 2.147 16.995 1.00 94.31 114 ILE A C 1
ATOM 907 O O . ILE A 1 114 ? -15.732 2.105 17.095 1.00 94.31 114 ILE A O 1
ATOM 911 N N . ASN A 1 115 ? -13.691 1.907 18.021 1.00 93.75 115 ASN A N 1
ATOM 912 C CA . ASN A 1 115 ? -14.109 1.550 19.376 1.00 93.75 115 ASN A CA 1
ATOM 913 C C . ASN A 1 115 ? -14.258 2.811 20.250 1.00 93.75 115 ASN A C 1
ATOM 915 O O . ASN A 1 115 ? -13.399 3.112 21.078 1.00 93.75 115 ASN A O 1
ATOM 919 N N . GLU A 1 116 ? -15.338 3.564 20.046 1.00 89.56 116 GLU A N 1
ATOM 920 C CA . GLU A 1 116 ? -15.746 4.671 20.928 1.00 89.56 116 GLU A CA 1
ATOM 921 C C . GLU A 1 116 ? -16.646 4.140 22.072 1.00 89.56 116 GLU A C 1
ATOM 923 O O . GLU A 1 116 ? -16.532 2.978 22.464 1.00 89.56 116 GLU A O 1
ATOM 928 N N . ARG A 1 117 ? -17.547 4.964 22.637 1.00 91.44 117 ARG A N 1
ATOM 929 C CA . ARG A 1 117 ? -18.571 4.483 23.594 1.00 91.44 117 ARG A CA 1
ATOM 930 C C . ARG A 1 117 ? -19.474 3.423 22.965 1.00 91.44 117 ARG A C 1
ATOM 932 O O . ARG A 1 117 ? -19.832 2.451 23.619 1.00 91.44 117 ARG A O 1
ATOM 939 N N . GLU A 1 118 ? -19.801 3.624 21.694 1.00 93.06 118 GLU A N 1
ATOM 940 C CA . GLU A 1 118 ? -20.491 2.668 20.841 1.00 93.06 118 GLU A CA 1
ATOM 941 C C . GLU A 1 118 ? -19.588 2.368 19.650 1.00 93.06 118 GLU A C 1
ATOM 943 O O . GLU A 1 118 ? -19.018 3.274 19.037 1.00 93.06 118 GLU A O 1
ATOM 948 N N . SER A 1 119 ? -19.408 1.086 19.336 1.00 94.75 119 SER A N 1
ATOM 949 C CA . SER A 1 119 ? -18.566 0.708 18.208 1.00 94.75 119 SER A CA 1
ATOM 950 C C . SER A 1 119 ? -19.279 0.967 16.888 1.00 94.75 119 SER A C 1
ATOM 952 O O . SER A 1 119 ? -20.411 0.516 16.710 1.00 94.75 119 SER A O 1
ATOM 954 N N . ARG A 1 120 ? -18.582 1.583 15.933 1.00 94.44 120 ARG A N 1
ATOM 955 C CA . ARG A 1 120 ? -19.066 1.770 14.558 1.00 94.44 120 ARG A CA 1
ATOM 956 C C . ARG A 1 120 ? -18.077 1.225 13.537 1.00 94.44 120 ARG A C 1
ATOM 958 O O . ARG A 1 120 ? -16.887 1.105 13.828 1.00 94.44 120 ARG A O 1
ATOM 965 N N . TYR A 1 121 ? -18.577 0.926 12.345 1.00 95.56 121 TYR A N 1
ATOM 966 C CA . TYR A 1 121 ? -17.772 0.487 11.209 1.00 95.56 121 TYR A CA 1
ATOM 967 C C . TYR A 1 121 ? -17.712 1.592 10.157 1.00 95.56 121 TYR A C 1
ATOM 969 O O . TYR A 1 121 ? -18.704 2.277 9.915 1.00 95.56 121 TYR A O 1
ATOM 977 N N . VAL A 1 122 ? -16.539 1.775 9.561 1.00 93.75 122 VAL A N 1
ATOM 978 C CA . VAL A 1 122 ? -16.289 2.738 8.488 1.00 93.75 122 VAL A CA 1
ATOM 979 C C . VAL A 1 122 ? -15.683 1.994 7.315 1.00 93.75 122 VAL A C 1
ATOM 981 O O . VAL A 1 122 ? -14.673 1.305 7.463 1.00 93.75 122 VAL A O 1
ATOM 984 N N . GLU A 1 123 ? -16.302 2.152 6.155 1.00 95.62 123 GLU A N 1
ATOM 985 C CA . GLU A 1 123 ? -15.806 1.612 4.898 1.00 95.62 123 GLU A CA 1
ATOM 986 C C . GLU A 1 123 ? -14.946 2.657 4.192 1.00 95.62 123 GLU A C 1
ATOM 988 O O . GLU A 1 123 ? -15.311 3.829 4.095 1.00 95.62 123 GLU A O 1
ATOM 993 N N . VAL A 1 124 ? -13.780 2.230 3.718 1.00 94.88 124 VAL A N 1
ATOM 994 C CA . VAL A 1 124 ? -12.816 3.081 3.026 1.00 94.88 124 VAL A CA 1
ATOM 995 C C . VAL A 1 124 ? -12.426 2.411 1.723 1.00 94.88 124 VAL A C 1
ATOM 997 O O . VAL A 1 124 ? -11.912 1.292 1.718 1.00 94.88 124 VAL A O 1
ATOM 1000 N N . GLU A 1 125 ? -12.644 3.099 0.609 1.00 96.50 125 GLU A N 1
ATOM 1001 C CA . GLU A 1 125 ? -12.177 2.636 -0.692 1.00 96.50 125 GLU A CA 1
ATOM 1002 C C . GLU A 1 125 ? -10.702 2.981 -0.889 1.00 96.50 125 GLU A C 1
ATOM 1004 O O . GLU A 1 125 ? -10.274 4.124 -0.716 1.00 96.50 125 GLU A O 1
ATOM 1009 N N . ALA A 1 126 ? -9.909 1.996 -1.300 1.00 96.56 126 ALA A N 1
ATOM 1010 C CA . ALA A 1 126 ? -8.501 2.188 -1.598 1.00 96.56 126 ALA A CA 1
ATOM 1011 C C . ALA A 1 126 ? -8.098 1.482 -2.892 1.00 96.56 126 ALA A C 1
ATOM 1013 O O . ALA A 1 126 ? -8.590 0.408 -3.239 1.00 96.56 126 ALA A O 1
ATOM 1014 N N . LYS A 1 127 ? -7.131 2.073 -3.595 1.00 97.00 127 LYS A N 1
ATOM 1015 C CA . LYS A 1 127 ? -6.468 1.436 -4.737 1.00 97.00 127 LYS A CA 1
ATOM 1016 C C . LYS A 1 127 ? -5.487 0.390 -4.222 1.00 97.00 127 LYS A C 1
ATOM 1018 O O . LYS A 1 127 ? -4.658 0.726 -3.382 1.00 97.00 127 LYS A O 1
ATOM 1023 N N . ASN A 1 128 ? -5.518 -0.820 -4.756 1.00 97.56 128 ASN A N 1
ATOM 1024 C CA . ASN A 1 128 ? -4.497 -1.845 -4.575 1.00 97.56 128 ASN A CA 1
ATOM 1025 C C . ASN A 1 128 ? -3.819 -2.098 -5.928 1.00 97.56 128 ASN A C 1
ATOM 1027 O O . ASN A 1 128 ? -4.480 -2.510 -6.882 1.00 97.56 128 ASN A O 1
ATOM 1031 N N . GLU A 1 129 ? -2.526 -1.809 -6.033 1.00 97.19 129 GLU A N 1
ATOM 1032 C CA . GLU A 1 129 ? -1.781 -1.873 -7.297 1.00 97.19 129 GLU A CA 1
ATOM 1033 C C . GLU A 1 129 ? -1.304 -3.312 -7.506 1.00 97.19 129 GLU A C 1
ATOM 1035 O O . GLU A 1 129 ? -0.539 -3.824 -6.698 1.00 97.19 129 GLU A O 1
ATOM 1040 N N . THR A 1 130 ? -1.796 -3.994 -8.543 1.00 94.06 130 THR A N 1
ATOM 1041 C CA . THR A 1 130 ? -1.573 -5.438 -8.746 1.00 94.06 130 THR A CA 1
ATOM 1042 C C . THR A 1 130 ? -0.369 -5.753 -9.629 1.00 94.06 130 THR A C 1
ATOM 1044 O O . THR A 1 130 ? 0.152 -6.864 -9.579 1.00 94.06 130 THR A O 1
ATOM 1047 N N . SER A 1 131 ? 0.090 -4.792 -10.431 1.00 95.12 131 SER A N 1
ATOM 1048 C CA . SER A 1 131 ? 1.340 -4.887 -11.187 1.00 95.12 131 SER A CA 1
ATOM 1049 C C . SER A 1 131 ? 1.906 -3.502 -11.484 1.00 95.12 131 SER A C 1
ATOM 1051 O O . SER A 1 131 ? 1.165 -2.517 -11.533 1.00 95.12 131 SER A O 1
ATOM 1053 N N . CYS A 1 132 ? 3.217 -3.439 -11.708 1.00 95.38 132 CYS A N 1
ATOM 1054 C CA . CYS A 1 132 ? 3.941 -2.206 -11.996 1.00 95.38 132 CYS A CA 1
ATOM 1055 C C . CYS A 1 132 ? 4.655 -2.308 -13.338 1.00 95.38 132 CYS A C 1
ATOM 1057 O O . CYS A 1 132 ? 5.056 -3.397 -13.749 1.00 95.38 132 CYS A O 1
ATOM 1059 N N . SER A 1 133 ? 4.823 -1.174 -14.005 1.00 94.25 133 SER A N 1
ATOM 1060 C CA . SER A 1 133 ? 5.627 -1.057 -15.216 1.00 94.25 133 SER A CA 1
ATOM 1061 C C . SER A 1 133 ? 6.311 0.302 -15.267 1.00 94.25 133 SER A C 1
ATOM 1063 O O . SER A 1 133 ? 5.860 1.265 -14.644 1.00 94.25 133 SER A O 1
ATOM 1065 N N . CYS A 1 134 ? 7.385 0.391 -16.046 1.00 93.19 134 CYS A N 1
ATOM 1066 C CA . CYS A 1 134 ? 7.963 1.677 -16.405 1.00 93.19 134 CYS A CA 1
ATOM 1067 C C . CYS A 1 134 ? 7.014 2.409 -17.357 1.00 93.19 134 CYS A C 1
ATOM 1069 O O . CYS A 1 134 ? 6.634 1.866 -18.394 1.00 93.19 134 CYS A O 1
ATOM 1071 N N . GLN A 1 135 ? 6.607 3.615 -16.980 1.00 92.88 135 GLN A N 1
ATOM 1072 C CA . GLN A 1 135 ? 5.746 4.494 -17.767 1.00 92.88 135 GLN A CA 1
ATOM 1073 C C . GLN A 1 135 ? 6.508 5.784 -18.060 1.00 92.88 135 GLN A C 1
ATOM 1075 O O . GLN A 1 135 ? 7.349 6.191 -17.259 1.00 92.88 135 GLN A O 1
ATOM 1080 N N . LEU A 1 136 ? 6.263 6.378 -19.229 1.00 91.62 136 LEU A N 1
ATOM 1081 C CA . LEU A 1 136 ? 6.867 7.659 -19.599 1.00 91.62 136 LEU A CA 1
ATOM 1082 C C . LEU A 1 136 ? 6.468 8.726 -18.578 1.00 91.62 136 LEU A C 1
ATOM 1084 O O . LEU A 1 136 ? 5.315 8.760 -18.137 1.00 91.62 136 LEU A O 1
ATOM 1088 N N . ASP A 1 137 ? 7.411 9.604 -18.241 1.00 80.56 137 ASP A N 1
ATOM 1089 C CA . ASP A 1 137 ? 7.145 10.829 -17.487 1.00 80.56 137 ASP A CA 1
ATOM 1090 C C . ASP A 1 137 ? 6.336 11.795 -18.366 1.00 80.56 137 ASP A C 1
ATOM 1092 O O . ASP A 1 137 ? 6.848 12.779 -18.893 1.00 80.56 137 ASP A O 1
ATOM 1096 N N . ASN A 1 138 ? 5.058 11.491 -18.583 1.00 67.81 138 ASN A N 1
ATOM 1097 C CA . ASN A 1 138 ? 4.134 12.459 -19.149 1.00 67.81 138 ASN A CA 1
ATOM 1098 C C . ASN A 1 138 ? 3.912 13.509 -18.061 1.00 67.81 138 ASN A C 1
ATOM 1100 O O . ASN A 1 138 ? 3.458 13.160 -16.970 1.00 67.81 138 ASN A O 1
ATOM 1104 N N . GLU A 1 139 ? 4.315 14.748 -18.342 1.00 49.25 139 GLU A N 1
ATOM 1105 C CA . GLU A 1 139 ? 4.273 15.897 -17.438 1.00 49.25 139 GLU A CA 1
ATOM 1106 C C . GLU A 1 139 ? 3.065 15.846 -16.493 1.00 49.25 139 GLU A C 1
ATOM 1108 O O . GLU A 1 139 ? 1.910 15.759 -16.912 1.00 49.25 139 GLU A O 1
ATOM 1113 N N . ILE A 1 140 ? 3.373 15.849 -15.197 1.00 45.69 140 ILE A N 1
ATOM 1114 C CA . ILE A 1 140 ? 2.417 15.908 -14.096 1.00 45.69 140 ILE A CA 1
ATOM 1115 C C . ILE A 1 140 ? 1.521 17.137 -14.326 1.00 45.69 140 ILE A C 1
ATOM 1117 O O . ILE A 1 140 ? 1.991 18.265 -14.180 1.00 45.69 140 ILE A O 1
ATOM 1121 N N . HIS A 1 141 ? 0.258 16.916 -14.696 1.00 36.22 141 HIS A N 1
ATOM 1122 C CA . HIS A 1 141 ? -0.801 17.921 -14.584 1.00 36.22 141 HIS A CA 1
ATOM 1123 C C . HIS A 1 141 ? -1.309 18.004 -13.144 1.00 36.22 141 HIS A C 1
ATOM 1125 O O . HIS A 1 141 ? -1.516 16.933 -12.524 1.00 36.22 141 HIS A O 1
#